Protein AF-A0A812IXK0-F1 (afdb_monomer_lite)

Sequence (57 aa):
MLTTRQVEAGEPLTLAYVEPDWPGDERRRQLSSHWFFDCDCQRCEAEGRITAALTRG

Structure (mmCIF, N/CA/C/O backbone):
data_AF-A0A812IXK0-F1
#
_entry.id   AF-A0A812IXK0-F1
#
loop_
_atom_site.group_PDB
_atom_site.id
_atom_site.type_symbol
_atom_site.label_atom_id
_atom_site.label_alt_id
_atom_site.label_comp_id
_atom_site.label_asym_id
_atom_site.label_entity_id
_atom_site.label_seq_id
_atom_site.pdbx_PDB_ins_code
_atom_site.Cartn_x
_atom_site.Cartn_y
_atom_site.Cartn_z
_atom_site.occupancy
_atom_site.B_iso_or_equiv
_atom_site.auth_seq_id
_atom_site.auth_comp_id
_atom_site.auth_asym_id
_atom_site.auth_atom_id
_atom_site.pdbx_PDB_model_num
ATOM 1 N N . MET A 1 1 ? -14.161 3.642 5.978 1.00 82.25 1 MET A N 1
ATOM 2 C CA . MET A 1 1 ? -13.359 2.404 5.884 1.00 82.25 1 MET A CA 1
ATOM 3 C C . MET A 1 1 ? -14.163 1.277 6.495 1.00 82.25 1 MET A C 1
ATOM 5 O O . MET A 1 1 ? -14.699 1.468 7.578 1.00 82.25 1 MET A O 1
ATOM 9 N N . LEU A 1 2 ? -14.283 0.161 5.784 1.00 94.44 2 LEU A N 1
ATOM 10 C CA . LEU A 1 2 ? -14.986 -1.047 6.216 1.00 94.44 2 LEU A CA 1
ATOM 11 C C . LEU A 1 2 ? -14.087 -2.244 5.905 1.00 94.44 2 LEU A C 1
ATOM 13 O O . LEU A 1 2 ? -13.342 -2.202 4.925 1.00 94.44 2 LEU A O 1
ATOM 17 N N . THR A 1 3 ? -14.149 -3.292 6.720 1.00 95.19 3 THR A N 1
ATOM 18 C CA . THR A 1 3 ? -13.461 -4.548 6.417 1.00 95.19 3 THR A CA 1
ATOM 19 C C . THR A 1 3 ? -14.273 -5.357 5.405 1.00 95.19 3 THR A C 1
ATOM 21 O O . THR A 1 3 ? -15.502 -5.339 5.414 1.00 95.19 3 THR A O 1
ATOM 24 N N . THR A 1 4 ? -13.584 -6.074 4.518 1.00 95.31 4 THR A N 1
ATOM 25 C CA . THR A 1 4 ? -14.197 -6.977 3.523 1.00 95.31 4 THR A CA 1
ATOM 26 C C .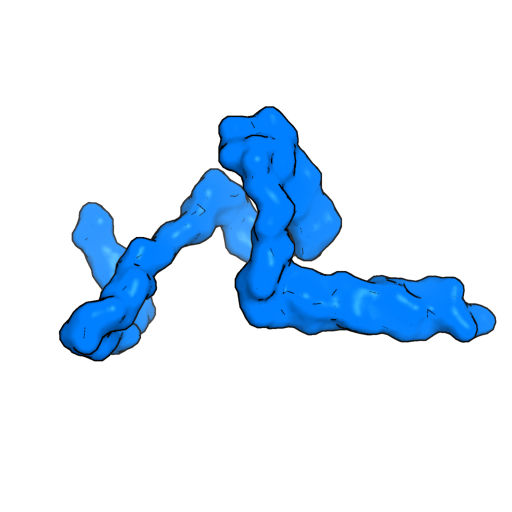 THR A 1 4 ? -14.076 -8.453 3.909 1.00 95.31 4 THR A C 1
ATOM 28 O O . THR A 1 4 ? -14.574 -9.328 3.207 1.00 95.31 4 THR A O 1
ATOM 31 N N . ARG A 1 5 ? -13.416 -8.734 5.036 1.00 95.38 5 ARG A N 1
ATOM 32 C CA . ARG A 1 5 ? -13.182 -10.065 5.600 1.00 95.38 5 ARG A CA 1
ATOM 33 C C . ARG A 1 5 ? -13.107 -9.992 7.125 1.00 95.38 5 ARG A C 1
ATOM 35 O O . ARG A 1 5 ? -13.048 -8.902 7.695 1.00 95.38 5 ARG A O 1
ATOM 42 N N . GLN A 1 6 ? -13.078 -11.154 7.769 1.00 97.69 6 GLN A N 1
ATOM 43 C CA . GLN A 1 6 ? -12.702 -11.265 9.181 1.00 97.69 6 GLN A CA 1
ATOM 44 C C . GLN A 1 6 ? -11.232 -10.845 9.368 1.00 97.69 6 GLN A C 1
ATOM 46 O O . GLN A 1 6 ? -10.407 -11.075 8.477 1.00 97.69 6 GLN A O 1
ATOM 51 N N . VAL A 1 7 ? -10.932 -10.212 10.503 1.00 97.25 7 VAL A N 1
ATOM 52 C CA . VAL A 1 7 ? -9.599 -9.710 10.871 1.00 97.25 7 VAL A CA 1
ATOM 53 C C . VAL A 1 7 ? -9.350 -10.060 12.334 1.00 97.25 7 VAL A C 1
ATOM 55 O O . VAL A 1 7 ? -10.2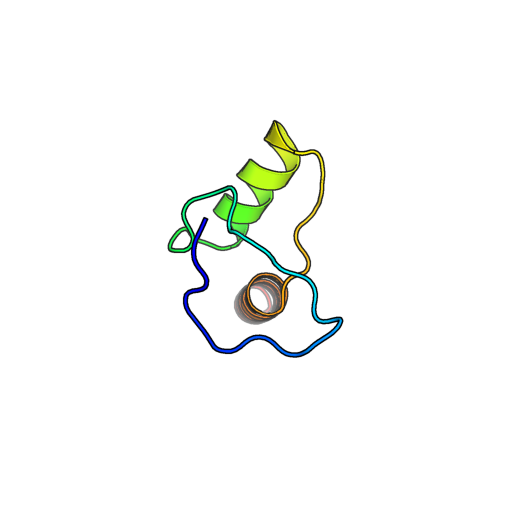24 -9.829 13.173 1.00 97.25 7 VAL A O 1
ATOM 58 N N . GLU A 1 8 ? -8.181 -10.614 12.638 1.00 98.06 8 GLU A N 1
ATOM 59 C CA . GLU A 1 8 ? -7.802 -10.975 14.007 1.00 98.06 8 GLU A CA 1
ATOM 60 C C . GLU A 1 8 ? -7.186 -9.793 14.775 1.00 98.06 8 GLU A C 1
ATOM 62 O O . GLU A 1 8 ? -6.673 -8.830 14.201 1.00 98.06 8 GLU A O 1
ATOM 67 N N . ALA A 1 9 ? -7.220 -9.850 16.110 1.00 97.69 9 ALA A N 1
ATOM 68 C CA . ALA A 1 9 ? -6.605 -8.818 16.940 1.00 97.69 9 ALA A CA 1
ATOM 69 C C . ALA A 1 9 ? -5.079 -8.791 16.737 1.00 97.69 9 ALA A C 1
ATOM 71 O O . ALA A 1 9 ? -4.402 -9.798 16.923 1.00 97.69 9 ALA A O 1
ATOM 72 N N . GLY A 1 10 ? -4.541 -7.621 16.384 1.00 97.56 10 GLY A N 1
ATOM 73 C CA . GLY A 1 10 ? -3.116 -7.441 16.079 1.00 97.56 10 GLY A CA 1
ATOM 74 C C . GLY A 1 10 ? -2.744 -7.691 14.614 1.00 97.56 10 GLY A C 1
ATOM 75 O O . GLY A 1 10 ? -1.612 -7.407 14.229 1.00 97.56 10 GLY A O 1
ATOM 76 N N . GLU A 1 11 ? -3.679 -8.158 13.783 1.00 97.38 11 GLU A N 1
ATOM 77 C CA . GLU A 1 11 ? -3.456 -8.291 12.346 1.00 97.38 11 GLU A CA 1
ATOM 78 C C . GLU A 1 11 ? -3.407 -6.904 11.667 1.00 97.38 11 GLU A C 1
ATOM 80 O O . GLU A 1 11 ? -4.274 -6.059 11.918 1.00 97.38 11 GLU A O 1
ATOM 85 N N . PRO A 1 12 ? -2.431 -6.641 10.777 1.00 95.81 12 PRO A N 1
ATOM 86 C CA . PRO A 1 12 ? -2.397 -5.399 10.018 1.00 95.81 12 PRO A CA 1
ATOM 87 C C . PRO A 1 12 ? -3.613 -5.244 9.096 1.00 95.81 12 PRO A C 1
ATOM 89 O O . PRO A 1 12 ? -3.891 -6.092 8.246 1.00 95.81 12 PRO A O 1
ATOM 92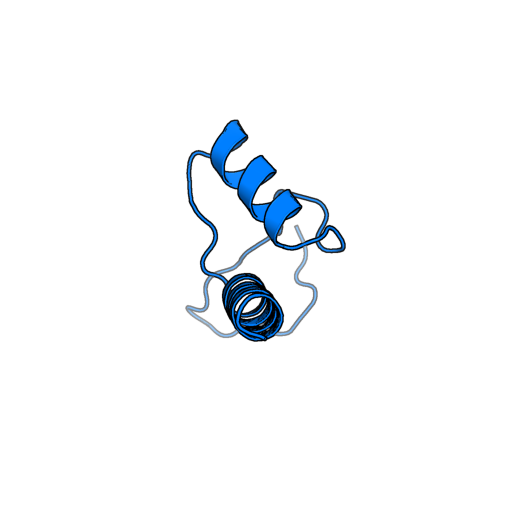 N N . LEU A 1 13 ? -4.299 -4.106 9.203 1.00 96.44 13 LEU A N 1
ATOM 93 C CA . LEU A 1 13 ? -5.309 -3.694 8.232 1.00 96.44 13 LEU A CA 1
ATOM 94 C C . LEU A 1 13 ? -4.627 -3.098 7.000 1.00 96.44 13 LEU A C 1
ATOM 96 O O . LEU A 1 13 ? -3.870 -2.135 7.106 1.00 96.44 13 LEU A O 1
ATOM 100 N N . THR A 1 14 ? -4.927 -3.645 5.826 1.00 95.69 14 THR A N 1
ATOM 101 C CA . THR A 1 14 ? -4.366 -3.195 4.548 1.00 95.69 14 THR A CA 1
ATOM 102 C C . THR A 1 14 ? -5.473 -2.854 3.553 1.00 95.69 14 THR A C 1
ATOM 104 O O . THR A 1 14 ? -6.597 -3.350 3.640 1.00 95.69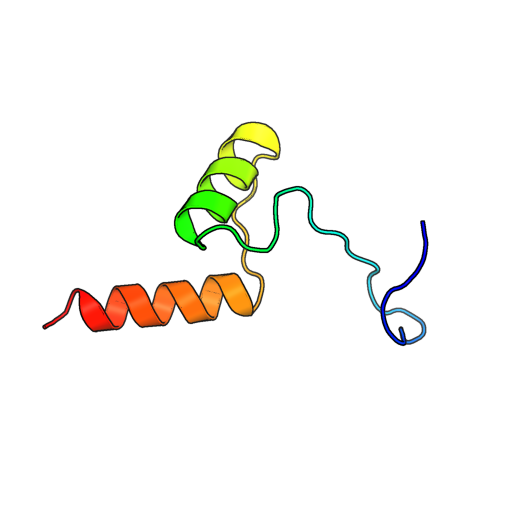 14 THR A O 1
ATOM 107 N N . LEU A 1 15 ? -5.154 -1.979 2.600 1.00 95.50 15 LEU A N 1
ATOM 108 C CA . LEU A 1 15 ? -5.991 -1.653 1.449 1.00 95.50 15 LEU A CA 1
ATOM 109 C C . LEU A 1 15 ? -5.115 -1.592 0.193 1.00 95.50 15 LEU A C 1
ATOM 111 O O . LEU A 1 15 ? -3.914 -1.341 0.284 1.00 95.50 15 LEU A O 1
ATOM 115 N N . ALA A 1 16 ? -5.710 -1.813 -0.976 1.00 94.94 16 ALA A N 1
ATOM 116 C CA . ALA A 1 16 ? -5.009 -1.657 -2.243 1.00 94.94 16 ALA A CA 1
ATOM 117 C C . ALA A 1 16 ? -4.968 -0.175 -2.647 1.00 94.94 16 ALA A C 1
ATOM 119 O O . ALA A 1 16 ? -5.999 0.494 -2.657 1.00 94.94 16 ALA A O 1
ATOM 120 N N . TYR A 1 17 ? -3.779 0.338 -2.971 1.00 96.31 17 TYR A N 1
ATOM 121 C CA . TYR A 1 17 ? -3.597 1.720 -3.449 1.00 96.31 17 TYR A CA 1
ATOM 122 C C . TYR A 1 17 ? -3.811 1.872 -4.958 1.00 96.31 17 TYR A C 1
ATOM 124 O O . TYR A 1 17 ? -3.992 2.978 -5.457 1.00 96.31 17 TYR A O 1
ATOM 132 N N . VAL A 1 18 ? -3.783 0.754 -5.677 1.00 97.31 18 VAL A N 1
ATOM 133 C CA . VAL A 1 18 ? -3.966 0.656 -7.126 1.00 97.31 18 VAL A CA 1
ATOM 134 C C . VAL A 1 18 ? -5.070 -0.356 -7.418 1.00 97.31 18 VAL A C 1
ATOM 136 O O . VAL A 1 18 ? -5.445 -1.123 -6.529 1.00 97.31 18 VAL A O 1
ATOM 139 N N . GLU A 1 19 ? -5.567 -0.376 -8.652 1.00 97.00 19 GLU A N 1
ATOM 140 C CA . GLU A 1 19 ? -6.572 -1.340 -9.112 1.00 97.00 19 GLU A CA 1
ATOM 141 C C . GLU A 1 19 ? -6.083 -2.789 -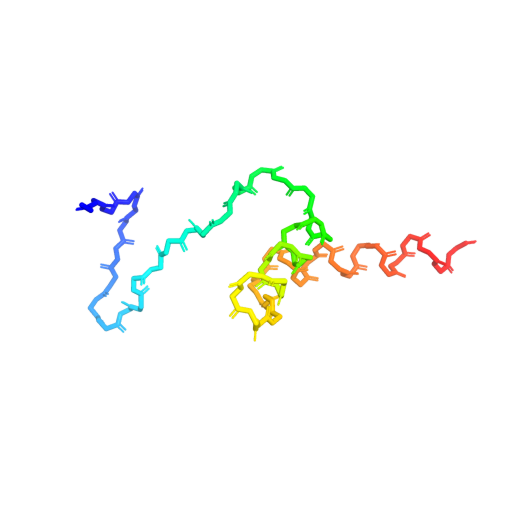8.883 1.00 97.00 19 GLU A C 1
ATOM 143 O O . GLU A 1 19 ? -5.064 -3.193 -9.462 1.00 97.00 19 GLU A O 1
ATOM 148 N N . PRO A 1 20 ? -6.756 -3.579 -8.021 1.00 92.88 20 PRO A N 1
ATOM 149 C CA . PRO A 1 20 ? -6.318 -4.932 -7.694 1.00 92.88 20 PRO A CA 1
ATOM 150 C C . PRO A 1 20 ? -6.255 -5.860 -8.905 1.00 92.88 20 PRO A C 1
ATOM 152 O O . PRO A 1 20 ? -5.419 -6.762 -8.923 1.00 92.88 20 PRO A O 1
ATOM 155 N N . ASP A 1 21 ? -7.094 -5.657 -9.916 1.00 93.69 21 ASP A N 1
ATOM 156 C CA . ASP A 1 21 ? -7.206 -6.584 -11.046 1.00 93.69 21 ASP A CA 1
ATOM 157 C C . ASP A 1 21 ? -6.197 -6.323 -12.174 1.00 93.69 21 ASP A C 1
ATOM 159 O O . ASP A 1 21 ? -6.112 -7.099 -13.126 1.00 93.69 21 ASP A O 1
ATOM 163 N N . TRP A 1 22 ? -5.354 -5.293 -12.052 1.00 96.00 22 TRP A N 1
ATOM 164 C CA . TRP A 1 22 ? -4.257 -5.067 -12.996 1.00 96.00 22 TRP A CA 1
ATOM 165 C C . TRP A 1 22 ? -3.209 -6.191 -12.978 1.00 96.00 22 TRP A C 1
ATOM 167 O O . TRP A 1 22 ? -3.020 -6.833 -11.940 1.00 96.00 22 TRP A O 1
ATOM 177 N N . PRO A 1 23 ? -2.473 -6.407 -14.088 1.00 94.44 23 PRO A N 1
ATOM 178 C CA . PRO A 1 23 ? -1.293 -7.274 -14.126 1.00 94.44 23 PRO A CA 1
ATOM 179 C C . PRO A 1 23 ? -0.245 -6.920 -13.056 1.00 94.44 23 PRO A C 1
ATOM 181 O O . PRO A 1 23 ? -0.112 -5.767 -12.644 1.00 94.44 23 PRO A O 1
ATOM 184 N N . GLY A 1 24 ? 0.502 -7.915 -12.570 1.00 94.81 24 GLY A N 1
ATOM 185 C CA . GLY A 1 24 ? 1.428 -7.745 -11.441 1.00 94.81 24 GLY A CA 1
ATOM 186 C C . GLY A 1 24 ? 2.594 -6.797 -11.676 1.00 94.81 24 GLY A C 1
ATOM 187 O O . GLY A 1 24 ? 3.026 -6.109 -10.750 1.00 94.81 24 GLY A O 1
ATOM 188 N N . ASP A 1 25 ? 3.106 -6.770 -12.898 1.00 94.31 25 ASP A N 1
ATOM 189 C CA . ASP A 1 25 ? 4.113 -5.822 -13.366 1.00 94.31 25 ASP A CA 1
ATOM 190 C C . ASP A 1 25 ? 3.563 -4.393 -13.373 1.00 94.31 25 ASP A C 1
ATOM 192 O O . ASP A 1 25 ? 4.209 -3.487 -12.845 1.00 94.31 25 ASP A O 1
ATOM 196 N N . GLU A 1 26 ? 2.333 -4.208 -13.855 1.00 96.56 26 GLU A N 1
ATOM 197 C CA . GLU A 1 26 ? 1.662 -2.911 -13.840 1.00 96.56 26 GLU A CA 1
ATOM 198 C C . GLU A 1 26 ? 1.415 -2.416 -12.411 1.00 96.56 26 GLU A C 1
ATOM 200 O O . GLU A 1 26 ? 1.752 -1.276 -12.088 1.00 96.56 26 GLU A O 1
ATOM 205 N N . ARG A 1 27 ? 0.918 -3.277 -11.510 1.00 97.56 27 ARG A N 1
ATOM 206 C CA . ARG A 1 27 ? 0.733 -2.909 -10.095 1.00 97.56 27 ARG A CA 1
ATOM 207 C C . ARG A 1 27 ? 2.050 -2.459 -9.462 1.00 97.56 27 ARG A C 1
ATOM 209 O O . ARG A 1 27 ? 2.085 -1.414 -8.818 1.00 97.56 27 ARG A O 1
ATOM 216 N N . ARG A 1 28 ? 3.145 -3.204 -9.661 1.00 96.56 28 ARG A N 1
ATOM 217 C CA . ARG A 1 28 ? 4.465 -2.833 -9.119 1.00 96.56 28 ARG A CA 1
ATOM 218 C C . ARG A 1 28 ? 4.988 -1.530 -9.698 1.00 96.56 28 ARG A C 1
ATOM 220 O O . ARG A 1 28 ? 5.464 -0.700 -8.935 1.00 96.56 28 ARG A O 1
ATOM 227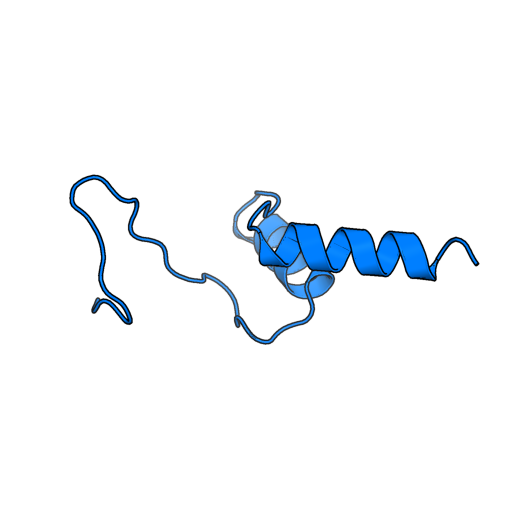 N N . ARG A 1 29 ? 4.855 -1.327 -11.010 1.00 97.38 29 ARG A N 1
ATOM 228 C CA . ARG A 1 29 ? 5.263 -0.087 -11.684 1.00 97.38 29 ARG A CA 1
ATOM 229 C C . ARG A 1 29 ? 4.550 1.130 -11.097 1.00 97.38 29 ARG A C 1
ATOM 231 O O . ARG A 1 29 ? 5.183 2.150 -10.841 1.00 97.38 29 ARG A O 1
ATOM 238 N N . GLN A 1 30 ? 3.245 1.022 -10.863 1.00 98.38 30 GLN A N 1
ATOM 239 C CA . GLN A 1 30 ? 2.439 2.106 -10.301 1.00 98.38 30 GLN A CA 1
ATOM 240 C C . GLN A 1 30 ? 2.805 2.388 -8.840 1.00 98.38 30 GLN A C 1
ATOM 242 O O . GLN A 1 30 ? 2.979 3.552 -8.470 1.00 98.38 30 GLN A O 1
ATOM 247 N N . LEU A 1 31 ? 2.979 1.332 -8.038 1.00 98.19 31 LEU A N 1
ATOM 248 C CA . LEU A 1 31 ? 3.367 1.426 -6.629 1.00 98.19 31 LEU A CA 1
ATOM 249 C C . LEU A 1 31 ? 4.771 2.016 -6.447 1.00 98.19 31 LEU A C 1
ATOM 251 O O . LEU A 1 31 ? 4.938 2.927 -5.639 1.00 98.19 31 LEU A O 1
ATOM 255 N N . SER A 1 32 ? 5.755 1.598 -7.242 1.00 98.00 32 SER A N 1
ATOM 256 C CA . SER A 1 32 ? 7.113 2.143 -7.157 1.00 98.00 32 SER A CA 1
ATOM 257 C C . SER A 1 32 ? 7.196 3.589 -7.651 1.00 98.00 32 SER A C 1
ATOM 259 O O . SER A 1 32 ? 7.913 4.394 -7.062 1.00 98.00 32 SER A O 1
ATOM 261 N N . SER A 1 33 ? 6.415 3.956 -8.672 1.00 98.19 33 SER A N 1
ATOM 262 C CA . SER A 1 33 ? 6.440 5.309 -9.250 1.00 98.19 33 SER A CA 1
ATOM 263 C C . SER A 1 33 ? 5.770 6.368 -8.370 1.00 98.19 33 SER A C 1
ATOM 265 O O . SER A 1 33 ? 6.220 7.510 -8.352 1.00 98.19 33 SER A O 1
ATOM 267 N N . HIS A 1 34 ? 4.693 6.015 -7.661 1.00 98.12 34 HIS A N 1
ATOM 268 C CA . HIS A 1 34 ? 3.884 6.988 -6.910 1.00 98.12 34 HIS A CA 1
ATOM 269 C C . HIS A 1 34 ? 3.993 6.833 -5.387 1.00 98.12 34 HIS A C 1
ATOM 271 O O . HIS A 1 34 ? 3.777 7.805 -4.664 1.00 98.12 34 HIS A O 1
ATOM 277 N N . TRP A 1 35 ? 4.337 5.637 -4.894 1.00 97.75 35 TRP A N 1
ATOM 278 C CA . TRP A 1 35 ? 4.483 5.334 -3.463 1.00 97.75 35 TRP A CA 1
ATOM 279 C C . TRP A 1 35 ? 5.888 4.860 -3.072 1.00 97.75 35 TRP A C 1
ATOM 281 O O . TRP A 1 35 ? 6.133 4.639 -1.888 1.00 97.75 35 TRP A O 1
ATOM 291 N N . PHE A 1 36 ? 6.817 4.757 -4.029 1.00 97.81 36 PHE A N 1
ATOM 292 C CA . PHE A 1 36 ? 8.248 4.538 -3.789 1.00 97.81 36 PHE A CA 1
ATOM 293 C C . PHE A 1 36 ? 8.581 3.261 -3.000 1.00 97.81 36 PHE A C 1
ATOM 295 O O . PHE A 1 36 ? 9.529 3.241 -2.216 1.00 97.81 36 PHE A O 1
ATOM 302 N N . PHE A 1 37 ? 7.819 2.185 -3.222 1.00 97.00 37 PHE A N 1
ATOM 303 C CA . PHE A 1 37 ? 8.127 0.855 -2.693 1.00 97.00 37 PHE A CA 1
ATOM 304 C C . PHE A 1 37 ? 7.884 -0.244 -3.732 1.00 97.00 37 PHE A C 1
ATOM 306 O O . PHE A 1 37 ? 7.054 -0.097 -4.632 1.00 97.00 37 PHE A O 1
ATOM 313 N N . ASP A 1 38 ? 8.571 -1.372 -3.558 1.00 95.75 38 ASP A N 1
ATOM 314 C CA . ASP A 1 38 ? 8.350 -2.586 -4.339 1.00 95.75 38 ASP A CA 1
ATOM 315 C C . ASP A 1 38 ? 7.406 -3.530 -3.594 1.00 95.75 38 ASP A C 1
ATOM 317 O O . ASP A 1 38 ? 7.675 -3.954 -2.473 1.00 95.75 38 ASP A O 1
ATOM 321 N N . CYS A 1 39 ? 6.277 -3.865 -4.218 1.00 96.62 39 CYS A N 1
ATOM 322 C CA . CYS A 1 39 ? 5.289 -4.741 -3.600 1.00 96.62 39 CYS A CA 1
ATOM 323 C C . CYS A 1 39 ? 5.748 -6.208 -3.595 1.00 96.62 39 CYS A C 1
ATOM 325 O O . CYS A 1 39 ? 5.992 -6.810 -4.651 1.00 96.62 39 CYS A O 1
ATOM 327 N N . ASP A 1 40 ? 5.766 -6.788 -2.399 1.00 95.88 40 ASP A N 1
ATOM 328 C CA . ASP A 1 40 ? 6.160 -8.159 -2.063 1.00 95.88 40 ASP A CA 1
ATOM 329 C C . ASP A 1 40 ? 4.977 -9.015 -1.575 1.00 95.88 40 ASP A C 1
ATOM 331 O O . ASP A 1 40 ? 5.154 -10.090 -1.009 1.00 95.88 40 ASP A O 1
ATOM 335 N N . CYS A 1 41 ? 3.735 -8.573 -1.809 1.00 95.75 41 CYS A N 1
ATOM 336 C CA . CYS A 1 41 ? 2.575 -9.351 -1.389 1.00 95.75 41 CYS A CA 1
ATOM 337 C C . CYS A 1 41 ? 2.549 -10.729 -2.076 1.00 95.75 41 CYS A C 1
ATOM 339 O O . CYS A 1 41 ? 3.043 -10.901 -3.195 1.00 95.75 41 CYS A O 1
ATOM 341 N N . GLN A 1 42 ? 1.892 -11.705 -1.443 1.00 95.31 42 GLN A N 1
ATOM 342 C CA . GLN A 1 42 ? 1.870 -13.100 -1.908 1.00 95.31 42 GLN A CA 1
ATOM 343 C C . GLN A 1 42 ? 1.480 -13.245 -3.389 1.00 95.31 42 GLN A C 1
ATOM 345 O O . GLN A 1 42 ? 2.059 -14.056 -4.113 1.00 95.31 42 GLN A O 1
ATOM 350 N N . ARG A 1 43 ? 0.523 -12.435 -3.863 1.00 95.12 43 ARG A N 1
ATOM 351 C CA . ARG A 1 43 ? 0.092 -12.430 -5.269 1.00 95.12 43 ARG A CA 1
ATOM 352 C C . ARG A 1 43 ? 1.193 -11.931 -6.200 1.00 95.12 43 ARG A C 1
ATOM 354 O O . ARG A 1 43 ? 1.492 -12.573 -7.202 1.00 95.12 43 ARG A O 1
ATOM 361 N N . CYS A 1 44 ? 1.804 -10.803 -5.853 1.00 94.94 44 CYS A N 1
ATOM 362 C CA . CYS A 1 44 ? 2.909 -10.220 -6.597 1.00 94.94 44 CYS A CA 1
ATOM 363 C C . CYS A 1 44 ? 4.072 -11.222 -6.710 1.00 94.94 44 CYS A C 1
ATOM 365 O O . CYS A 1 44 ? 4.617 -11.406 -7.804 1.00 94.94 44 CYS A O 1
ATOM 367 N N . GLU A 1 45 ? 4.462 -11.888 -5.622 1.00 95.12 45 GLU A N 1
ATOM 368 C CA . GLU A 1 45 ? 5.511 -12.915 -5.660 1.00 95.12 45 GLU A CA 1
ATOM 369 C C . GLU A 1 45 ? 5.148 -14.107 -6.553 1.00 95.12 45 GLU A C 1
ATOM 371 O O . GLU A 1 45 ? 5.973 -14.546 -7.355 1.00 95.12 45 GLU A O 1
ATOM 376 N N . ALA A 1 46 ? 3.923 -14.630 -6.433 1.00 93.75 46 ALA A N 1
ATOM 377 C CA . ALA A 1 46 ? 3.468 -15.780 -7.209 1.00 93.75 46 ALA A CA 1
ATOM 378 C C . ALA A 1 46 ? 3.478 -15.493 -8.719 1.00 93.75 46 ALA A C 1
ATOM 380 O O . ALA A 1 46 ? 4.031 -16.276 -9.492 1.00 93.75 46 ALA A O 1
ATOM 381 N N . GLU A 1 47 ? 2.940 -14.344 -9.133 1.00 93.06 47 GLU A N 1
ATOM 382 C CA . GLU A 1 47 ? 2.948 -13.899 -10.532 1.00 93.06 47 GLU A CA 1
ATOM 383 C C . GLU A 1 47 ? 4.385 -13.735 -11.061 1.00 93.06 47 GLU A C 1
ATOM 385 O O . GLU A 1 47 ? 4.694 -14.182 -12.163 1.00 93.06 47 GLU A O 1
ATOM 390 N N . GLY A 1 48 ? 5.298 -13.181 -10.252 1.00 89.00 48 GLY A N 1
ATOM 391 C CA . GLY A 1 48 ? 6.710 -13.039 -10.624 1.00 89.00 48 GLY A CA 1
ATOM 392 C C . GLY A 1 48 ? 7.408 -14.380 -10.881 1.00 89.00 48 GLY A C 1
ATOM 393 O O . GLY A 1 48 ? 8.183 -14.502 -11.831 1.00 89.00 48 GLY A O 1
ATOM 394 N N . ARG A 1 49 ? 7.098 -15.414 -10.085 1.00 88.38 49 ARG A N 1
ATOM 395 C CA . ARG A 1 49 ? 7.627 -16.775 -10.294 1.00 88.38 49 ARG A CA 1
ATOM 396 C C . ARG A 1 49 ? 7.105 -17.398 -11.588 1.00 88.38 49 ARG A C 1
ATOM 398 O O . ARG A 1 49 ? 7.882 -18.037 -12.293 1.00 88.38 49 ARG A O 1
ATOM 405 N N . ILE A 1 50 ? 5.824 -17.198 -11.910 1.00 83.44 50 ILE A N 1
ATOM 406 C CA . ILE A 1 50 ? 5.218 -17.696 -13.156 1.00 83.44 50 ILE A CA 1
ATOM 407 C C . ILE A 1 50 ? 5.907 -17.059 -14.363 1.00 83.44 50 ILE A C 1
ATOM 409 O O . ILE A 1 50 ? 6.377 -17.775 -15.245 1.00 83.44 50 ILE A O 1
ATOM 413 N N . THR A 1 51 ? 6.045 -15.732 -14.379 1.00 78.06 51 THR A N 1
ATOM 414 C CA . THR A 1 51 ? 6.725 -15.023 -15.472 1.00 78.06 51 THR A CA 1
ATOM 415 C C . THR A 1 51 ? 8.172 -15.491 -15.631 1.00 78.06 51 THR A C 1
ATOM 417 O O . THR A 1 51 ? 8.628 -15.726 -16.752 1.00 78.06 51 THR A O 1
ATOM 420 N N . ALA A 1 52 ? 8.887 -15.695 -14.520 1.00 78.06 52 ALA A N 1
ATOM 421 C CA . ALA A 1 52 ? 10.254 -16.208 -14.540 1.00 78.06 52 ALA A CA 1
ATOM 422 C C . ALA A 1 52 ? 10.350 -17.656 -15.054 1.00 78.06 52 ALA A C 1
ATOM 424 O O . ALA A 1 52 ? 11.353 -18.020 -15.662 1.00 78.06 52 ALA A O 1
ATOM 425 N N . ALA A 1 53 ? 9.333 -18.488 -14.820 1.00 80.50 53 ALA A N 1
ATOM 426 C CA . ALA A 1 53 ? 9.281 -19.847 -15.351 1.00 80.50 53 ALA A CA 1
ATOM 427 C C . ALA A 1 53 ? 8.994 -19.862 -16.862 1.00 80.50 53 ALA A C 1
ATOM 429 O O . ALA A 1 53 ? 9.633 -20.614 -17.591 1.00 80.50 53 ALA A O 1
ATOM 430 N N . LEU A 1 54 ? 8.088 -19.001 -17.340 1.00 78.31 54 LEU A N 1
ATOM 431 C CA . LEU A 1 54 ? 7.699 -18.916 -18.755 1.00 78.31 54 LEU A CA 1
ATOM 432 C C . LEU A 1 54 ? 8.790 -18.332 -19.663 1.00 78.31 54 LEU A C 1
ATOM 434 O O . LEU A 1 54 ? 8.831 -18.647 -20.844 1.00 78.31 54 LEU A O 1
ATOM 438 N N . THR A 1 55 ? 9.678 -17.494 -19.130 1.00 72.38 55 THR A N 1
ATOM 439 C CA . THR A 1 55 ? 10.787 -16.883 -19.889 1.00 72.38 55 THR A CA 1
ATOM 440 C C . THR A 1 55 ? 12.046 -17.753 -19.959 1.00 72.38 55 THR A C 1
ATOM 442 O O . THR A 1 55 ? 13.012 -17.374 -20.616 1.00 72.38 55 THR A O 1
ATOM 445 N N . ARG A 1 56 ? 12.063 -18.909 -19.281 1.00 60.53 56 ARG A N 1
ATOM 446 C CA . ARG A 1 56 ? 13.199 -19.851 -19.245 1.00 60.53 56 ARG A CA 1
ATOM 447 C C . ARG A 1 56 ? 13.022 -21.081 -20.151 1.00 60.53 56 ARG A C 1
ATOM 449 O O . ARG A 1 56 ? 13.813 -22.015 -20.029 1.00 60.53 56 ARG A O 1
ATOM 456 N N . GLY A 1 57 ? 12.004 -21.095 -21.013 1.00 47.03 57 GLY A N 1
ATOM 457 C CA . GLY A 1 57 ? 11.794 -22.103 -22.062 1.00 47.03 57 GLY A CA 1
ATOM 458 C C . GLY A 1 57 ? 11.987 -21.499 -23.442 1.00 47.03 57 GLY A C 1
ATOM 459 O O . GLY A 1 57 ? 12.444 -22.249 -24.329 1.00 47.03 57 GLY A O 1
#

pLDDT: mean 92.31, std 9.54, range [47.03, 98.38]

Radius of gyration: 13.94 Å; chains: 1; bounding box: 28×29×39 Å

Secondary structure (DSSP, 8-state):
---SS---TTPPP---SS-TTS-HHHHHHHHHHHH------HHHHHHHHHHHHHTT-

Foldseek 3Di:
DDDPDDDDVPGDDDDQPDDPPDQLVVSQVVCCVPVNDGDPPPVSVVSVVVVVVVVVD